Protein AF-G4T5Y9-F1 (afdb_monomer_lite)

InterPro domains:
  IPR018824 Conidiation-specific protein 6 [PF10346] (13-43)
  IPR018824 Conidiation-specific protein 6 [PF10346] (105-138)
  IPR052670 UPF0654 domain-containing protein [PTHR36576] (12-140)

Structure (mmCIF, N/CA/C/O backbone):
data_AF-G4T5Y9-F1
#
_entry.id   AF-G4T5Y9-F1
#
loop_
_atom_site.group_PDB
_atom_site.id
_atom_site.type_symbol
_atom_site.label_atom_id
_atom_site.label_alt_id
_atom_site.label_comp_id
_atom_site.label_asym_id
_atom_site.label_entity_id
_atom_site.label_seq_id
_atom_site.pdbx_PDB_ins_code
_atom_site.Cartn_x
_atom_site.Cartn_y
_atom_site.Cartn_z
_atom_site.occupancy
_atom_site.B_iso_or_equiv
_atom_site.auth_seq_id
_atom_site.auth_comp_id
_atom_site.auth_asym_id
_atom_site.auth_atom_id
_atom_site.pdbx_PDB_model_num
ATOM 1 N N . MET A 1 1 ? 25.251 22.781 -10.032 1.00 48.78 1 MET A N 1
ATOM 2 C CA . MET A 1 1 ? 24.297 23.496 -10.920 1.00 48.78 1 MET A CA 1
ATOM 3 C C . MET A 1 1 ? 23.062 22.617 -11.051 1.00 48.78 1 MET A C 1
ATOM 5 O O . MET A 1 1 ? 23.259 21.412 -11.156 1.00 48.78 1 MET A O 1
ATOM 9 N N . PRO A 1 2 ? 21.823 23.143 -10.993 1.00 57.25 2 PRO A N 1
ATOM 10 C CA . PRO A 1 2 ? 20.640 22.306 -11.183 1.00 57.25 2 PRO A CA 1
ATOM 11 C C . PRO A 1 2 ? 20.685 21.691 -12.586 1.00 57.25 2 PRO A C 1
ATOM 13 O O . PRO A 1 2 ? 20.914 22.408 -13.561 1.00 57.25 2 PRO A O 1
ATOM 16 N N . LYS A 1 3 ? 20.517 20.368 -12.668 1.00 54.56 3 LYS A N 1
ATOM 17 C CA . LYS A 1 3 ? 20.540 19.618 -13.929 1.00 54.56 3 LYS A CA 1
ATOM 18 C C . LYS A 1 3 ? 19.561 20.245 -14.918 1.00 54.56 3 LYS A C 1
ATOM 20 O O . LYS A 1 3 ? 18.4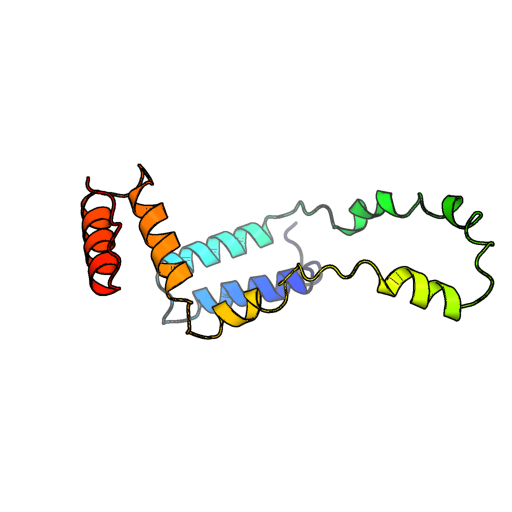03 20.492 -14.575 1.00 54.56 3 LYS A O 1
ATOM 25 N N . THR A 1 4 ? 20.023 20.520 -16.134 1.00 56.66 4 THR A N 1
ATOM 26 C CA . THR A 1 4 ? 19.126 20.968 -17.208 1.00 56.66 4 THR A CA 1
ATOM 27 C C . THR A 1 4 ? 18.215 19.805 -17.615 1.00 56.66 4 THR A C 1
ATOM 29 O O . THR A 1 4 ? 18.569 18.640 -17.422 1.00 56.66 4 THR A O 1
ATOM 32 N N . ASP A 1 5 ? 17.038 20.075 -18.190 1.00 55.62 5 ASP A N 1
ATOM 33 C CA . ASP A 1 5 ? 16.064 19.035 -18.581 1.00 55.62 5 ASP A CA 1
ATOM 34 C C . ASP A 1 5 ? 16.653 17.945 -19.510 1.00 55.62 5 ASP A C 1
ATOM 36 O O . ASP A 1 5 ? 16.068 16.871 -19.672 1.00 55.62 5 ASP A O 1
ATOM 40 N N . ALA A 1 6 ? 17.826 18.176 -20.106 1.00 59.31 6 ALA A N 1
ATOM 41 C CA . ALA A 1 6 ? 18.565 17.209 -20.910 1.00 59.31 6 ALA A CA 1
ATOM 42 C C . ALA A 1 6 ? 19.259 16.097 -20.088 1.00 59.31 6 ALA A C 1
ATOM 44 O O . ALA A 1 6 ? 19.398 14.988 -20.598 1.00 59.31 6 ALA A O 1
ATOM 45 N N . GLU A 1 7 ? 19.627 16.342 -18.826 1.00 65.88 7 GLU A N 1
ATOM 46 C CA . GLU A 1 7 ? 20.464 15.438 -18.010 1.00 65.88 7 GLU A CA 1
ATOM 47 C C . GLU A 1 7 ? 19.669 14.426 -17.167 1.00 65.88 7 GLU A C 1
ATOM 49 O O . GLU A 1 7 ? 20.236 13.491 -16.600 1.00 65.88 7 GLU A O 1
ATOM 54 N N . PHE A 1 8 ? 18.345 14.578 -17.086 1.00 70.94 8 PHE A N 1
ATOM 55 C CA . PHE A 1 8 ? 17.497 13.595 -16.416 1.00 70.94 8 PHE A CA 1
ATOM 56 C C . PHE A 1 8 ? 17.280 12.367 -17.306 1.00 70.94 8 PHE A C 1
ATOM 58 O O . PHE A 1 8 ? 16.858 12.476 -18.465 1.00 70.94 8 PHE A O 1
ATOM 65 N N . SER A 1 9 ? 17.490 11.179 -16.736 1.00 83.50 9 SER A N 1
ATOM 66 C CA . SER A 1 9 ? 17.157 9.911 -17.391 1.00 83.50 9 SER A CA 1
ATOM 67 C C . SER A 1 9 ? 15.674 9.874 -17.778 1.00 83.50 9 SER A C 1
ATOM 69 O O . SER A 1 9 ? 14.821 10.446 -17.095 1.00 83.50 9 SER A O 1
ATOM 71 N N . GLN A 1 10 ? 15.332 9.147 -18.847 1.00 79.88 10 GLN A N 1
ATOM 72 C CA . GLN A 1 10 ? 13.936 8.942 -19.250 1.00 79.88 10 GLN A CA 1
ATOM 73 C C . GLN A 1 10 ? 13.077 8.402 -18.089 1.00 79.88 10 GLN A C 1
ATOM 75 O O . GLN A 1 10 ? 11.919 8.794 -17.948 1.00 79.88 10 GLN A O 1
ATOM 80 N N . ALA A 1 11 ? 13.652 7.552 -17.232 1.00 78.31 11 ALA A N 1
ATOM 81 C CA . ALA A 1 11 ? 12.979 7.042 -16.039 1.00 78.31 11 ALA A CA 1
ATOM 82 C C . ALA A 1 11 ? 12.666 8.162 -15.032 1.00 78.31 11 ALA A C 1
ATOM 84 O O . ALA A 1 11 ? 11.524 8.290 -14.598 1.00 78.31 11 ALA A O 1
ATOM 85 N N . GLN A 1 12 ? 13.642 9.028 -14.744 1.00 82.38 12 GLN A N 1
ATOM 86 C CA . GLN A 1 12 ? 13.470 10.170 -13.841 1.00 82.38 12 GLN A CA 1
ATOM 87 C C . GLN A 1 12 ? 12.429 11.149 -14.388 1.00 82.38 12 GLN A C 1
ATOM 89 O O . GLN A 1 12 ? 11.542 11.576 -13.661 1.00 82.38 12 GLN A O 1
ATOM 94 N N . LYS A 1 13 ? 12.453 11.444 -15.692 1.00 86.25 13 LYS A N 1
ATOM 95 C CA . LYS A 1 13 ? 11.452 12.312 -16.335 1.00 86.25 13 LYS A CA 1
ATOM 96 C C . LYS A 1 13 ? 10.027 11.783 -16.164 1.00 86.25 13 LYS A C 1
ATOM 98 O O . LYS A 1 13 ? 9.122 12.552 -15.842 1.00 86.25 13 LYS A O 1
ATOM 103 N N . ARG A 1 14 ? 9.829 10.474 -16.351 1.00 87.38 14 ARG A N 1
ATOM 104 C CA . ARG A 1 14 ? 8.526 9.818 -16.152 1.00 87.38 14 ARG A CA 1
ATOM 105 C C . ARG A 1 14 ? 8.079 9.876 -14.694 1.00 87.38 14 ARG A C 1
ATOM 107 O O . ARG A 1 14 ? 6.922 10.189 -14.432 1.00 87.38 14 ARG A O 1
ATOM 114 N N . GLU A 1 15 ? 8.989 9.627 -13.760 1.00 86.88 15 GLU A N 1
ATOM 115 C CA . GLU A 1 15 ? 8.694 9.691 -12.327 1.00 86.88 15 GLU A CA 1
ATOM 116 C C . GLU A 1 15 ? 8.303 11.115 -11.891 1.00 86.88 15 GLU A C 1
ATOM 118 O O . GLU A 1 15 ? 7.271 11.325 -11.250 1.00 86.88 15 GLU A O 1
ATOM 123 N N . MET A 1 16 ? 9.060 12.116 -12.341 1.00 87.88 16 MET A N 1
ATOM 124 C CA . MET A 1 16 ? 8.788 13.533 -12.095 1.00 87.88 16 MET A CA 1
ATOM 125 C C . MET A 1 16 ? 7.436 13.970 -12.668 1.00 87.88 16 MET A C 1
ATOM 127 O O . MET A 1 16 ? 6.700 14.713 -12.017 1.00 87.88 16 MET A O 1
ATOM 131 N N . ALA A 1 17 ? 7.080 13.500 -13.868 1.00 90.69 17 ALA A N 1
ATOM 132 C CA . ALA A 1 17 ? 5.765 13.744 -14.459 1.00 90.69 17 ALA A CA 1
ATOM 133 C C . ALA A 1 17 ? 4.635 13.136 -13.606 1.00 90.69 17 ALA A C 1
ATOM 135 O O . ALA A 1 17 ? 3.609 13.784 -13.392 1.00 90.69 17 ALA A O 1
ATOM 136 N N . GLY A 1 18 ? 4.857 11.940 -13.051 1.00 94.31 18 GLY A N 1
ATOM 137 C CA . GLY A 1 18 ? 3.952 11.296 -12.099 1.00 94.31 18 GLY A CA 1
ATOM 138 C C . GLY A 1 18 ? 3.685 12.165 -10.870 1.00 94.31 18 GLY A C 1
ATOM 139 O O . GLY A 1 18 ? 2.531 12.492 -10.590 1.00 94.31 18 GLY A O 1
ATOM 140 N N . TYR A 1 19 ? 4.732 12.623 -10.181 1.00 94.25 19 TYR A N 1
ATOM 141 C CA . TYR A 1 19 ? 4.567 13.481 -9.000 1.00 94.25 19 TYR A CA 1
ATOM 142 C C . TYR A 1 19 ? 3.915 14.829 -9.332 1.00 94.25 19 TYR A C 1
ATOM 144 O O . TYR A 1 19 ? 3.031 15.276 -8.600 1.00 94.25 19 TYR A O 1
ATOM 152 N N . LYS A 1 20 ? 4.265 15.447 -10.470 1.00 93.69 20 LYS A N 1
ATOM 153 C CA . LYS A 1 20 ? 3.612 16.683 -10.938 1.00 93.69 20 LYS A CA 1
ATOM 154 C C . LYS A 1 20 ? 2.106 16.496 -11.155 1.00 93.69 20 LYS A C 1
ATOM 156 O O . LYS A 1 20 ? 1.334 17.389 -10.814 1.00 93.69 20 LYS A O 1
ATOM 161 N N . SER A 1 21 ? 1.683 15.336 -11.662 1.00 95.00 21 SER A N 1
ATOM 162 C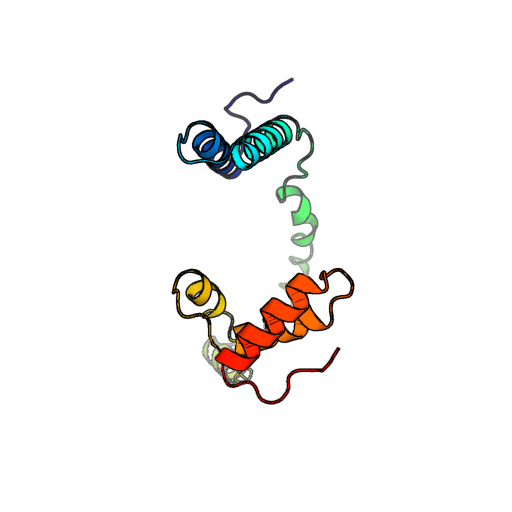 CA . SER A 1 21 ? 0.260 15.032 -11.863 1.00 95.00 21 SER A CA 1
ATOM 163 C C . SER A 1 21 ? -0.521 14.939 -10.547 1.00 95.00 21 SER A C 1
ATOM 165 O O . SER A 1 21 ? -1.658 15.395 -10.459 1.00 95.00 21 SER A O 1
ATOM 167 N N . VAL A 1 22 ? 0.101 14.405 -9.491 1.00 94.94 22 VAL A N 1
ATOM 168 C CA . VAL A 1 22 ? -0.518 14.304 -8.160 1.00 94.94 22 VAL A CA 1
ATOM 169 C C . VAL A 1 22 ? -0.757 15.693 -7.574 1.00 94.94 22 VAL A C 1
ATOM 171 O O . VAL A 1 22 ? -1.816 15.929 -6.992 1.00 94.94 22 VAL A O 1
ATOM 174 N N . ILE A 1 23 ? 0.195 16.608 -7.759 1.00 93.50 23 ILE A N 1
ATOM 175 C CA . ILE A 1 23 ? 0.123 17.988 -7.263 1.00 93.50 23 ILE A CA 1
ATOM 176 C C . ILE A 1 23 ? -0.998 18.763 -7.969 1.00 93.50 23 ILE A C 1
ATOM 178 O O . ILE A 1 23 ? -1.804 19.425 -7.307 1.00 93.50 23 ILE A O 1
ATOM 182 N N . SER A 1 24 ? -1.091 18.641 -9.298 1.00 94.69 24 SER A N 1
ATOM 183 C CA . SER A 1 24 ? -2.090 19.359 -10.100 1.00 94.69 24 SER A CA 1
ATOM 184 C C . SER A 1 24 ? -3.496 18.762 -10.015 1.00 94.69 24 SER A C 1
ATOM 186 O O . SER A 1 24 ? -4.479 19.466 -10.244 1.00 94.69 24 SER A O 1
ATOM 188 N N . ASN A 1 25 ? -3.624 17.484 -9.655 1.00 94.31 25 ASN A N 1
ATOM 189 C CA . ASN A 1 25 ? -4.921 16.837 -9.519 1.00 94.31 25 ASN A CA 1
ATOM 190 C C . ASN A 1 25 ? -5.724 17.420 -8.338 1.00 94.31 25 ASN A C 1
ATOM 192 O O . ASN A 1 25 ? -5.297 17.405 -7.179 1.00 94.31 25 ASN A O 1
ATOM 196 N N . SER A 1 26 ? -6.937 17.898 -8.627 1.00 92.56 26 SER A N 1
ATOM 197 C CA . SER A 1 26 ? -7.863 18.456 -7.634 1.00 92.56 26 SER A CA 1
ATOM 198 C C . SER A 1 26 ? -8.382 17.415 -6.638 1.00 92.56 26 SER A C 1
ATOM 200 O O . SER A 1 26 ? -8.714 17.776 -5.514 1.00 92.56 26 SER A O 1
ATOM 202 N N . LYS A 1 27 ? -8.403 16.129 -7.016 1.00 94.12 27 LYS A N 1
ATOM 203 C CA . LYS A 1 27 ? -8.848 15.018 -6.155 1.00 94.12 27 LYS A CA 1
ATOM 204 C C . LYS A 1 27 ? -7.770 14.506 -5.193 1.00 94.12 27 LYS A C 1
ATOM 206 O O . LYS A 1 27 ? -8.080 13.697 -4.323 1.00 94.12 27 LYS A O 1
ATOM 211 N N . SER A 1 28 ? -6.513 14.918 -5.357 1.00 92.12 28 SER A N 1
ATOM 212 C CA . SER A 1 28 ? -5.428 14.488 -4.468 1.00 92.12 28 SER A CA 1
ATOM 213 C C . SER A 1 28 ? -5.559 15.135 -3.094 1.00 92.12 28 SER A C 1
ATOM 215 O O . SER A 1 28 ? -5.846 16.329 -2.986 1.00 92.12 28 SER A O 1
ATOM 217 N N . THR A 1 29 ? -5.283 14.366 -2.042 1.00 95.06 29 THR A N 1
ATOM 218 C CA . THR A 1 29 ? -5.295 14.885 -0.671 1.00 95.06 29 THR A CA 1
ATOM 219 C C . THR A 1 29 ? -4.142 15.871 -0.440 1.00 95.06 29 THR A C 1
ATOM 221 O O . THR A 1 29 ? -3.097 15.756 -1.090 1.00 95.06 29 THR A O 1
ATOM 224 N N . PRO A 1 30 ? -4.278 16.822 0.503 1.00 91.62 30 PRO A N 1
ATOM 225 C CA . PRO A 1 30 ? -3.207 17.768 0.834 1.00 91.62 30 PRO A CA 1
ATOM 226 C C . PRO A 1 30 ? -1.900 17.070 1.234 1.00 91.62 30 PRO A C 1
ATOM 228 O O . PRO A 1 30 ? -0.820 17.464 0.802 1.00 91.62 30 PRO A O 1
ATOM 231 N N . GLU A 1 31 ? -2.004 15.977 1.992 1.00 91.38 31 GLU A N 1
ATOM 232 C CA . GLU A 1 31 ? -0.861 15.159 2.402 1.00 91.38 31 GLU A CA 1
ATOM 233 C C . GLU A 1 31 ? -0.161 14.497 1.204 1.00 91.38 31 GLU A C 1
ATOM 235 O O . GLU A 1 31 ? 1.068 14.501 1.113 1.00 91.38 31 GLU A O 1
ATOM 240 N N . ALA A 1 32 ? -0.925 13.975 0.236 1.00 90.94 32 ALA A N 1
ATOM 241 C CA . ALA A 1 32 ? -0.361 13.382 -0.974 1.00 90.94 32 ALA A CA 1
ATOM 242 C C . ALA A 1 32 ? 0.382 14.419 -1.829 1.00 90.94 32 ALA A C 1
ATOM 244 O O . ALA A 1 32 ? 1.443 14.111 -2.374 1.00 90.94 32 ALA A O 1
ATOM 245 N N . LYS A 1 33 ? -0.140 15.650 -1.911 1.00 94.75 33 LYS A N 1
ATOM 246 C CA . LYS A 1 33 ? 0.514 16.758 -2.626 1.00 94.75 33 LYS A CA 1
ATOM 247 C C . LYS A 1 33 ? 1.836 17.147 -1.967 1.00 94.75 33 LYS A C 1
ATOM 249 O O . LYS A 1 33 ? 2.856 17.177 -2.649 1.00 94.75 33 LYS A O 1
ATOM 254 N N . ALA A 1 34 ? 1.848 17.323 -0.645 1.00 93.38 34 ALA A N 1
ATOM 255 C CA . ALA A 1 34 ? 3.066 17.634 0.106 1.00 93.38 34 ALA A CA 1
ATOM 256 C C . ALA A 1 34 ? 4.139 16.534 -0.034 1.00 93.38 34 ALA A C 1
ATOM 258 O O . ALA A 1 34 ? 5.324 16.815 -0.233 1.00 93.38 34 ALA A O 1
ATOM 259 N N . ASN A 1 35 ? 3.728 15.263 0.006 1.00 93.12 35 ASN A N 1
ATOM 260 C CA . ASN A 1 35 ? 4.634 14.134 -0.208 1.00 93.12 35 ASN A CA 1
ATOM 261 C C . ASN A 1 35 ? 5.196 14.102 -1.639 1.00 93.12 35 ASN A C 1
ATOM 263 O O . ASN A 1 35 ? 6.395 13.867 -1.820 1.00 93.12 35 ASN A O 1
ATOM 267 N N . ALA A 1 36 ? 4.362 14.370 -2.648 1.00 92.75 36 ALA A N 1
ATOM 268 C CA . ALA A 1 36 ? 4.786 14.444 -4.043 1.00 92.75 36 ALA A CA 1
ATOM 269 C C . ALA A 1 36 ? 5.789 15.586 -4.278 1.00 92.75 36 ALA A C 1
ATOM 271 O O . ALA A 1 36 ? 6.808 15.375 -4.934 1.00 92.75 36 ALA A O 1
ATOM 272 N N . GLU A 1 37 ? 5.566 16.760 -3.684 1.00 91.62 37 GLU A N 1
ATOM 273 C CA . GLU A 1 37 ? 6.497 17.896 -3.747 1.00 91.62 37 GLU A CA 1
ATOM 274 C C . GLU A 1 37 ? 7.854 17.565 -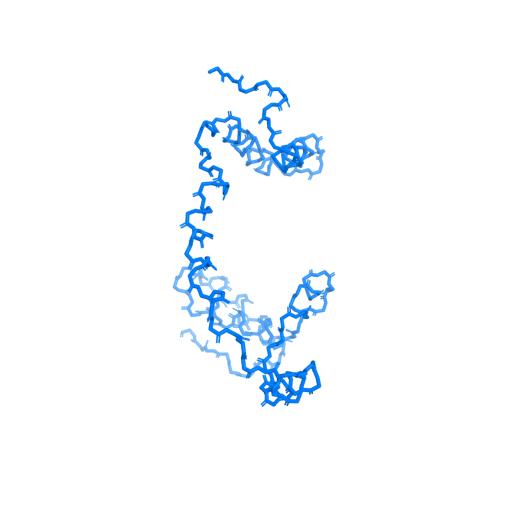3.123 1.00 91.62 37 GLU A C 1
ATOM 276 O O . GLU A 1 37 ? 8.903 17.831 -3.719 1.00 91.62 37 GLU A O 1
ATOM 281 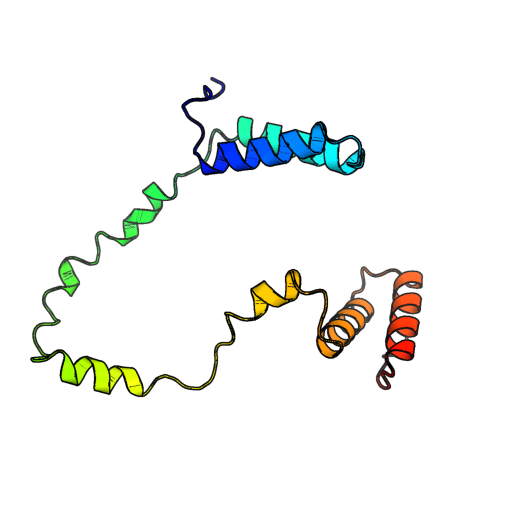N N . LYS A 1 38 ? 7.857 16.920 -1.951 1.00 92.88 38 LYS A N 1
ATOM 282 C CA . LYS A 1 38 ? 9.093 16.490 -1.287 1.00 92.88 38 LYS A CA 1
ATOM 283 C C . LYS A 1 38 ? 9.900 15.524 -2.160 1.00 92.88 38 LYS A C 1
ATOM 285 O O . LYS A 1 38 ? 11.121 15.656 -2.241 1.00 92.88 38 LYS A O 1
ATOM 290 N N . LYS A 1 39 ? 9.233 14.576 -2.829 1.00 90.62 39 LYS A N 1
ATOM 291 C CA . LYS A 1 39 ? 9.875 13.622 -3.750 1.00 90.62 39 LYS A CA 1
ATOM 292 C C . LYS A 1 39 ? 10.400 14.287 -5.015 1.00 90.62 39 LYS A C 1
ATOM 294 O O . LYS A 1 39 ? 11.522 13.997 -5.420 1.00 90.62 39 LYS A O 1
ATOM 299 N N . LEU A 1 40 ? 9.644 15.228 -5.575 1.00 88.56 40 LEU A N 1
ATOM 300 C CA . LEU A 1 40 ? 10.068 16.031 -6.719 1.00 88.56 40 LEU A CA 1
ATOM 301 C C . LEU A 1 40 ? 11.350 16.814 -6.396 1.00 88.56 40 LEU A C 1
ATOM 303 O O . LEU A 1 40 ? 12.301 16.804 -7.173 1.00 88.56 40 LEU A O 1
ATOM 307 N N . LYS A 1 41 ? 11.403 17.431 -5.210 1.00 87.31 41 LYS A N 1
ATOM 308 C CA . LYS A 1 41 ? 12.587 18.147 -4.730 1.00 87.31 41 LYS A CA 1
ATOM 309 C C . LYS A 1 41 ? 13.772 17.208 -4.528 1.00 87.31 41 LYS A C 1
ATOM 311 O O . LYS A 1 41 ? 14.867 17.545 -4.958 1.00 87.31 41 LYS A O 1
ATOM 316 N N . GLN A 1 42 ? 13.563 16.042 -3.918 1.00 85.56 42 GLN A N 1
ATOM 317 C CA . GLN A 1 42 ? 14.617 15.042 -3.723 1.00 85.56 42 GLN A CA 1
ATOM 318 C C . GLN A 1 42 ? 15.230 14.611 -5.064 1.00 85.56 42 GLN A C 1
ATOM 320 O O . GLN A 1 42 ? 16.434 14.726 -5.242 1.00 85.56 42 GLN A O 1
ATOM 325 N N . LEU A 1 43 ? 14.398 14.264 -6.047 1.00 80.94 43 LEU A N 1
ATOM 326 C CA . LEU A 1 43 ? 14.848 13.873 -7.388 1.00 80.94 43 LEU A CA 1
ATOM 327 C C . LEU A 1 43 ? 15.608 14.982 -8.132 1.00 80.94 43 LEU A C 1
ATOM 329 O O . LEU A 1 43 ? 16.502 14.691 -8.924 1.00 80.94 43 LEU A O 1
ATOM 333 N N . MET A 1 44 ? 15.270 16.251 -7.881 1.00 75.31 44 MET A N 1
ATOM 334 C CA . MET A 1 44 ? 16.023 17.402 -8.397 1.00 75.31 44 MET A CA 1
ATOM 335 C C . MET A 1 44 ? 17.330 17.656 -7.631 1.00 75.31 44 MET A C 1
ATOM 337 O O . MET A 1 44 ? 18.251 18.243 -8.193 1.00 75.31 44 MET A O 1
ATOM 341 N N . SER A 1 45 ? 17.398 17.244 -6.362 1.00 72.38 45 SER A N 1
ATOM 342 C CA . SER A 1 45 ? 18.541 17.456 -5.460 1.00 72.38 45 SER A CA 1
ATOM 343 C C . SER A 1 45 ? 19.559 16.318 -5.506 1.00 72.38 45 SER A C 1
ATOM 345 O O . SER A 1 45 ? 20.690 16.506 -5.064 1.00 72.38 45 SER A O 1
ATOM 347 N N . ASP A 1 46 ? 19.168 15.140 -6.001 1.00 58.34 46 ASP A N 1
ATOM 348 C CA . ASP A 1 46 ? 20.030 13.966 -6.099 1.00 58.34 46 ASP A CA 1
ATOM 349 C C . ASP A 1 46 ? 21.131 14.206 -7.162 1.00 58.34 46 ASP A C 1
ATOM 351 O O . ASP A 1 46 ? 21.060 13.804 -8.332 1.00 58.34 46 ASP A O 1
ATOM 355 N N . GLU A 1 47 ? 22.193 14.893 -6.734 1.00 54.88 47 GLU A N 1
ATOM 356 C CA . GLU A 1 47 ? 23.494 14.960 -7.408 1.00 54.88 47 GLU A CA 1
ATOM 357 C C . GLU A 1 47 ? 24.216 13.599 -7.365 1.00 54.88 47 GLU A C 1
ATOM 359 O O . GLU A 1 47 ? 25.075 13.337 -8.203 1.00 54.88 47 GLU A O 1
ATOM 364 N N . LYS A 1 48 ? 23.828 12.688 -6.459 1.00 50.69 48 LYS A N 1
ATOM 365 C CA . LYS A 1 48 ? 24.407 11.343 -6.341 1.00 50.69 48 LYS A CA 1
ATOM 366 C C . LYS A 1 48 ? 23.444 10.254 -6.798 1.00 50.69 48 LYS A C 1
ATOM 368 O O . LYS A 1 48 ? 22.690 9.699 -6.006 1.00 50.69 48 LYS A O 1
ATOM 373 N N . PHE A 1 49 ? 23.551 9.884 -8.065 1.00 38.44 49 PHE A N 1
ATOM 374 C CA . PHE A 1 49 ? 23.286 8.508 -8.463 1.00 38.44 49 PHE A CA 1
ATOM 375 C C . PHE A 1 49 ? 24.595 7.961 -9.017 1.00 38.44 49 PHE A C 1
ATOM 377 O O . PHE A 1 49 ? 25.037 8.396 -10.078 1.00 38.44 49 PHE A O 1
ATOM 384 N N . GLU A 1 50 ? 25.207 7.015 -8.303 1.00 44.09 50 GLU A N 1
ATOM 385 C CA . GLU A 1 50 ? 26.031 6.010 -8.971 1.00 44.09 50 GLU A CA 1
ATOM 386 C C . GLU A 1 50 ? 25.122 5.383 -10.026 1.00 44.09 50 GLU A C 1
ATOM 388 O O . GLU A 1 50 ? 24.094 4.764 -9.721 1.00 44.09 50 GLU A O 1
ATOM 393 N N . THR A 1 51 ? 25.421 5.649 -11.290 1.00 47.19 51 THR A N 1
ATOM 394 C CA . THR A 1 51 ? 24.731 4.999 -12.388 1.00 47.19 51 THR A CA 1
ATOM 395 C C . THR A 1 51 ? 24.957 3.499 -12.228 1.00 47.19 51 THR A C 1
ATOM 397 O O . THR A 1 51 ? 26.053 3.025 -11.950 1.00 47.19 51 THR A O 1
ATOM 400 N N . ILE A 1 52 ? 23.915 2.699 -12.448 1.00 45.53 52 ILE A N 1
ATOM 401 C CA . ILE A 1 52 ? 24.039 1.231 -12.505 1.00 45.53 52 ILE A CA 1
ATOM 402 C C . ILE A 1 52 ? 25.029 0.797 -13.620 1.00 45.53 52 ILE A C 1
ATOM 404 O O . ILE A 1 52 ? 25.471 -0.350 -13.636 1.00 45.53 52 ILE A O 1
ATOM 408 N N . GLY A 1 53 ? 25.448 1.725 -14.494 1.00 45.88 53 GLY A N 1
ATOM 409 C CA . GLY A 1 53 ? 26.587 1.573 -15.402 1.00 45.88 53 GLY A CA 1
ATOM 410 C C . GLY A 1 53 ? 27.926 1.277 -14.710 1.00 45.88 53 GLY A C 1
ATOM 411 O O . GLY A 1 53 ? 28.725 0.547 -15.285 1.00 45.88 53 GLY A O 1
ATOM 412 N N . ASP A 1 54 ? 28.129 1.699 -13.459 1.00 51.03 54 ASP A N 1
ATOM 413 C CA . ASP A 1 54 ? 29.365 1.421 -12.706 1.00 51.03 54 ASP A CA 1
ATOM 414 C C . ASP A 1 54 ? 29.331 0.072 -11.963 1.00 51.03 54 ASP A C 1
ATOM 416 O O . ASP A 1 54 ? 30.369 -0.472 -11.577 1.00 51.03 54 ASP A O 1
ATOM 420 N N . ARG A 1 55 ? 28.155 -0.570 -11.849 1.00 48.00 55 ARG A N 1
ATOM 421 C CA . ARG A 1 55 ? 28.035 -1.946 -11.320 1.00 48.00 55 ARG A CA 1
ATOM 422 C C . ARG A 1 55 ? 28.454 -3.016 -12.342 1.00 48.00 55 ARG A C 1
ATOM 424 O O . ARG A 1 55 ? 28.391 -4.210 -12.055 1.00 48.00 55 ARG A O 1
ATOM 431 N N . VAL A 1 56 ? 28.918 -2.623 -13.529 1.00 45.66 56 VAL A N 1
ATOM 432 C CA . VAL A 1 56 ? 29.429 -3.555 -14.549 1.00 45.66 56 VAL A CA 1
ATOM 433 C C . VAL A 1 56 ? 30.911 -3.920 -14.324 1.00 45.66 56 VAL A C 1
ATOM 435 O O . VAL A 1 56 ? 31.495 -4.613 -15.145 1.00 45.66 56 VAL A O 1
ATOM 438 N N . HIS A 1 57 ? 31.492 -3.647 -13.148 1.00 42.94 57 HIS A N 1
ATOM 439 C CA . HIS A 1 57 ? 32.733 -4.314 -12.692 1.00 42.94 57 HIS A CA 1
ATOM 440 C C . HIS A 1 57 ? 32.582 -5.839 -12.451 1.00 42.94 57 HIS A C 1
ATOM 442 O O . HIS A 1 57 ? 33.501 -6.509 -11.987 1.00 42.94 57 HIS A O 1
ATOM 448 N N . GLY A 1 58 ? 31.426 -6.420 -12.788 1.00 42.75 58 GLY A N 1
ATOM 449 C CA . GLY A 1 58 ? 31.183 -7.863 -12.797 1.00 42.75 58 GLY A CA 1
ATOM 450 C C . GLY A 1 58 ? 31.154 -8.525 -14.179 1.00 42.75 58 GLY A C 1
ATOM 451 O O . GLY A 1 58 ? 30.890 -9.723 -14.231 1.00 42.75 58 GLY A O 1
ATOM 452 N N . ARG A 1 59 ? 31.383 -7.808 -15.295 1.00 45.25 59 ARG A N 1
ATOM 453 C CA . ARG A 1 59 ? 31.452 -8.439 -16.637 1.00 45.25 59 ARG A CA 1
ATOM 454 C C . ARG A 1 59 ? 32.864 -8.705 -17.156 1.00 45.25 59 ARG A C 1
ATOM 456 O O . ARG A 1 59 ? 32.997 -9.457 -18.111 1.00 45.25 59 ARG A O 1
ATOM 463 N N . GLU A 1 60 ? 33.911 -8.200 -16.509 1.00 48.31 60 GLU A N 1
ATOM 464 C CA . GLU A 1 60 ? 35.292 -8.497 -16.929 1.00 48.31 60 GLU A CA 1
ATOM 465 C C . GLU A 1 60 ? 35.770 -9.906 -16.550 1.00 48.31 60 GLU A C 1
ATOM 467 O O . GLU A 1 60 ? 36.738 -10.404 -17.114 1.00 48.31 60 GLU A O 1
ATOM 472 N N . LYS A 1 61 ? 35.080 -10.613 -15.646 1.00 48.50 61 LYS A N 1
ATOM 473 C CA . LYS A 1 61 ? 35.510 -11.953 -15.202 1.00 48.50 61 LYS A CA 1
ATOM 474 C C . LYS A 1 61 ? 34.947 -13.123 -16.015 1.00 48.50 61 LYS A C 1
ATOM 476 O O . LYS A 1 61 ? 35.064 -14.256 -15.564 1.00 48.50 61 LYS A O 1
ATOM 481 N N . ASN A 1 62 ? 34.381 -12.880 -17.200 1.00 48.50 62 ASN A N 1
ATOM 482 C CA . ASN A 1 62 ? 33.834 -13.943 -18.055 1.00 48.50 62 ASN A CA 1
ATOM 483 C C . ASN A 1 62 ? 34.560 -14.163 -19.389 1.00 48.50 62 ASN A C 1
ATOM 485 O O . ASN A 1 62 ? 34.113 -14.994 -20.163 1.00 48.50 62 ASN A O 1
ATOM 489 N N . ALA A 1 63 ? 35.701 -13.515 -19.644 1.00 53.16 63 ALA A N 1
ATOM 490 C CA . ALA A 1 63 ? 36.550 -13.897 -20.781 1.00 53.16 63 ALA A CA 1
ATOM 491 C C . ALA A 1 63 ? 37.348 -15.193 -20.504 1.00 53.16 63 ALA A C 1
ATOM 493 O O . ALA A 1 63 ? 37.674 -15.942 -21.414 1.00 53.16 63 ALA A O 1
ATOM 494 N N . ALA A 1 64 ? 37.643 -15.500 -19.233 1.00 49.41 64 ALA A N 1
ATOM 495 C CA . ALA A 1 64 ? 38.468 -16.657 -18.862 1.00 49.41 64 ALA A CA 1
ATOM 496 C C . ALA A 1 64 ? 37.680 -17.971 -18.681 1.00 49.41 64 ALA A C 1
ATOM 498 O O . ALA A 1 64 ? 38.283 -19.039 -18.592 1.00 49.41 64 ALA A O 1
ATOM 499 N N . GLN A 1 65 ? 36.345 -17.913 -18.607 1.00 47.00 65 GLN A N 1
ATOM 500 C CA . GLN A 1 65 ? 35.493 -19.110 -18.535 1.00 47.00 65 GLN A CA 1
ATOM 501 C C . GLN A 1 65 ? 35.051 -19.614 -19.917 1.00 47.00 65 GLN A C 1
ATOM 503 O O . GLN A 1 65 ? 34.583 -20.743 -20.018 1.00 47.00 65 GLN A O 1
ATOM 508 N N . GLU A 1 66 ? 35.286 -18.843 -20.982 1.00 48.69 66 GLU A N 1
ATOM 509 C CA . GLU A 1 66 ? 34.898 -19.187 -22.358 1.00 48.69 66 GLU A CA 1
ATOM 510 C C . GLU A 1 66 ? 35.753 -20.317 -22.972 1.00 48.69 66 GLU A C 1
ATOM 512 O O . GLU A 1 66 ? 35.332 -20.971 -23.916 1.00 48.69 66 GLU A O 1
ATOM 517 N N . ALA A 1 67 ? 36.910 -20.639 -22.382 1.00 53.72 67 ALA A N 1
ATOM 518 C CA . ALA A 1 67 ? 37.815 -21.680 -22.884 1.00 53.72 67 ALA A CA 1
ATOM 519 C C . ALA A 1 67 ? 37.544 -23.104 -22.344 1.00 53.72 67 ALA A C 1
ATOM 521 O O . ALA A 1 67 ? 38.372 -23.992 -22.540 1.00 53.72 67 ALA A O 1
ATOM 522 N N . LYS A 1 68 ? 36.444 -23.351 -21.613 1.00 49.97 68 LYS A N 1
ATOM 523 C CA . LYS A 1 68 ? 36.151 -24.689 -21.038 1.00 49.97 68 LYS A CA 1
ATOM 524 C C . LYS A 1 68 ? 34.835 -25.329 -21.489 1.00 49.97 68 LYS A C 1
ATOM 526 O O . LYS A 1 68 ? 34.559 -26.452 -21.079 1.00 49.97 68 LYS A O 1
ATOM 531 N N . ASP A 1 69 ? 34.083 -24.682 -22.374 1.00 44.25 69 ASP A N 1
ATOM 532 C CA . ASP A 1 69 ? 32.802 -25.195 -22.881 1.00 44.25 69 ASP A CA 1
ATOM 533 C C . ASP A 1 69 ? 32.921 -25.956 -24.224 1.00 44.25 69 ASP A C 1
ATOM 535 O O . ASP A 1 69 ? 31.923 -26.171 -24.910 1.00 44.25 69 ASP A O 1
ATOM 539 N N . GLU A 1 70 ? 34.115 -26.432 -24.598 1.00 50.28 70 GLU A N 1
ATOM 540 C CA . GLU A 1 70 ? 34.348 -27.202 -25.839 1.00 50.28 70 GLU A CA 1
ATOM 541 C C . GLU A 1 70 ? 33.979 -28.701 -25.762 1.00 50.28 70 GLU A C 1
ATOM 543 O O . GLU A 1 70 ? 34.435 -29.491 -26.582 1.00 50.28 70 GLU A O 1
ATOM 548 N N . VAL A 1 71 ? 33.140 -29.146 -24.817 1.00 56.03 71 VAL A N 1
ATOM 549 C CA . VAL A 1 71 ? 32.775 -30.580 -24.718 1.00 56.03 71 VAL A CA 1
ATOM 550 C C . VAL A 1 71 ? 31.269 -30.813 -24.587 1.00 56.03 71 VAL A C 1
ATOM 552 O O . VAL A 1 71 ? 30.814 -31.544 -23.715 1.00 56.03 71 VAL A O 1
ATOM 555 N N . PHE A 1 72 ? 30.468 -30.217 -25.472 1.00 41.69 72 PHE A N 1
ATOM 556 C CA . PHE A 1 72 ? 29.120 -30.725 -25.764 1.00 41.69 72 PHE A CA 1
ATOM 557 C C . PHE A 1 72 ? 28.807 -30.559 -27.256 1.00 41.69 72 PHE A C 1
ATOM 559 O O . PHE A 1 72 ? 28.420 -29.480 -27.704 1.00 41.69 72 PHE A O 1
ATOM 566 N N . GLU A 1 73 ? 28.972 -31.645 -28.018 1.00 54.94 73 GLU A N 1
ATOM 567 C CA . GLU A 1 73 ? 28.980 -31.644 -29.488 1.00 54.94 73 GLU A CA 1
ATOM 568 C C . GLU A 1 73 ? 27.631 -31.385 -30.176 1.00 54.94 73 GLU A C 1
ATOM 570 O O . GLU A 1 73 ? 27.628 -31.153 -31.378 1.00 54.94 73 GLU A O 1
ATOM 575 N N . THR A 1 74 ? 26.476 -31.336 -29.500 1.00 57.31 74 THR A N 1
ATOM 576 C CA . THR A 1 74 ? 25.234 -30.910 -30.180 1.00 57.31 74 THR A CA 1
ATOM 577 C C . THR A 1 74 ? 24.197 -30.245 -29.270 1.00 57.31 74 THR A C 1
ATOM 579 O O . THR A 1 74 ? 24.048 -30.540 -28.082 1.00 57.31 74 THR A O 1
ATOM 582 N N . VAL A 1 75 ? 23.396 -29.359 -29.876 1.00 53.38 75 VAL A N 1
ATOM 583 C CA . VAL A 1 75 ? 22.254 -28.652 -29.259 1.00 53.38 75 VAL A CA 1
ATOM 584 C C . VAL A 1 75 ? 21.204 -29.622 -28.679 1.00 53.38 75 VAL A C 1
ATOM 586 O O . VAL A 1 75 ? 20.507 -29.269 -27.726 1.00 53.38 75 VAL A O 1
ATOM 589 N N . GLY A 1 76 ? 21.124 -30.859 -29.188 1.00 53.41 76 GLY A N 1
ATOM 590 C CA . GLY A 1 76 ? 20.182 -31.889 -28.733 1.00 53.41 76 GLY A CA 1
ATOM 591 C C . GLY A 1 76 ? 20.435 -32.408 -27.311 1.00 53.41 76 GLY A C 1
ATOM 592 O O . GLY A 1 76 ? 19.481 -32.688 -26.580 1.00 53.41 76 GLY A O 1
ATOM 593 N N . ASP A 1 77 ? 21.691 -32.466 -26.865 1.00 54.38 77 ASP A N 1
ATOM 594 C CA . ASP A 1 77 ? 22.035 -32.987 -25.531 1.00 54.38 77 ASP A CA 1
ATOM 595 C C . ASP A 1 77 ? 21.877 -31.938 -24.426 1.00 54.38 77 ASP A C 1
ATOM 597 O O . ASP A 1 77 ? 21.457 -32.248 -23.306 1.00 54.38 77 ASP A O 1
ATOM 601 N N . ARG A 1 78 ? 22.063 -30.658 -24.770 1.00 52.19 78 ARG A N 1
ATOM 602 C CA . ARG A 1 78 ? 21.834 -29.520 -23.865 1.00 52.19 78 ARG A CA 1
ATOM 603 C C . ARG A 1 78 ? 20.360 -29.383 -23.454 1.00 52.19 78 ARG A C 1
ATOM 605 O O . ARG A 1 78 ? 20.071 -28.977 -22.327 1.00 52.19 78 ARG A O 1
ATOM 612 N N . VAL A 1 79 ? 19.425 -29.724 -24.348 1.00 54.97 79 VAL A N 1
ATOM 613 C CA . VAL A 1 79 ? 17.975 -29.691 -24.069 1.00 54.97 79 VAL A CA 1
ATOM 614 C C . VAL A 1 79 ? 17.556 -30.864 -23.175 1.00 54.97 79 VAL A C 1
ATOM 616 O O . VAL A 1 79 ? 16.773 -30.664 -22.244 1.00 54.97 79 VAL A O 1
ATOM 619 N N . ARG A 1 80 ? 18.133 -32.060 -23.367 1.00 54.31 80 ARG A N 1
ATOM 620 C CA . ARG A 1 80 ? 17.872 -33.228 -22.502 1.00 54.31 80 ARG A CA 1
ATOM 621 C C . ARG A 1 80 ? 18.380 -33.041 -21.068 1.00 54.31 80 ARG A C 1
ATOM 623 O O . ARG A 1 80 ? 17.698 -33.464 -20.138 1.00 54.31 80 ARG A O 1
ATOM 630 N N . ALA A 1 81 ? 19.512 -32.361 -20.871 1.00 51.69 81 ALA A N 1
ATOM 631 C CA . ALA A 1 81 ? 20.044 -32.079 -19.534 1.00 51.69 81 ALA A CA 1
ATOM 632 C C . ALA A 1 81 ? 19.214 -31.034 -18.756 1.00 51.69 81 ALA A C 1
ATOM 634 O O . ALA A 1 81 ? 19.018 -31.171 -17.549 1.00 51.69 81 ALA A O 1
ATOM 635 N N . ARG A 1 82 ? 18.661 -30.015 -19.435 1.00 55.53 82 ARG A N 1
ATOM 636 C CA . ARG A 1 82 ? 17.838 -28.972 -18.786 1.00 55.53 82 ARG A CA 1
ATOM 637 C C . ARG A 1 82 ? 16.393 -29.386 -18.485 1.00 55.53 82 ARG A C 1
ATOM 639 O O . ARG A 1 82 ? 15.749 -28.747 -17.658 1.00 55.53 82 ARG A O 1
ATOM 646 N N . GLY A 1 83 ? 15.892 -30.466 -19.084 1.00 48.53 83 GLY A N 1
ATOM 647 C CA . GLY A 1 83 ? 14.522 -30.956 -18.875 1.00 48.53 83 GLY A CA 1
ATOM 648 C C . GLY A 1 83 ? 14.249 -31.644 -17.528 1.00 48.53 83 GLY A C 1
ATOM 649 O O . GLY A 1 83 ? 13.124 -32.077 -17.299 1.00 48.53 83 GLY A O 1
ATOM 650 N N . ARG A 1 84 ? 15.240 -31.775 -16.631 1.00 53.03 84 ARG A N 1
ATOM 651 C CA . ARG A 1 84 ? 15.109 -32.561 -15.384 1.00 53.03 84 ARG A CA 1
ATOM 652 C C . ARG A 1 84 ? 15.280 -31.782 -14.077 1.00 53.03 84 ARG A C 1
ATOM 654 O O . ARG A 1 84 ? 15.230 -32.379 -13.008 1.00 53.03 84 ARG A O 1
ATOM 661 N N . GLN A 1 85 ? 15.408 -30.458 -14.148 1.00 48.59 85 GLN A N 1
ATOM 662 C CA . GLN A 1 85 ? 15.401 -29.555 -12.985 1.00 48.59 85 GLN A CA 1
ATOM 663 C C . GLN A 1 85 ? 14.233 -28.565 -13.061 1.00 48.59 85 GLN A C 1
ATOM 665 O O . GLN A 1 85 ? 14.335 -27.401 -12.700 1.00 48.59 85 GLN A O 1
ATOM 670 N N . SER A 1 86 ? 13.086 -29.024 -13.549 1.00 46.00 86 SER A N 1
ATOM 671 C CA . SER A 1 86 ? 11.804 -28.387 -13.256 1.00 46.00 86 SER A CA 1
ATOM 672 C C . SER A 1 86 ? 11.091 -29.253 -12.229 1.00 46.00 86 SER A C 1
ATOM 674 O O . SER A 1 86 ? 10.202 -30.033 -12.552 1.00 46.00 86 SER A O 1
ATOM 676 N N . GLY A 1 87 ? 11.527 -29.144 -10.973 1.00 46.22 87 GLY A N 1
ATOM 677 C CA . GLY A 1 87 ? 10.621 -29.420 -9.864 1.00 46.22 87 GLY A CA 1
ATOM 678 C C . GLY A 1 87 ? 9.482 -28.388 -9.904 1.00 46.22 87 GLY A C 1
ATOM 679 O O . GLY A 1 87 ? 9.728 -27.232 -10.264 1.00 46.22 87 GLY A O 1
ATOM 680 N N . PRO A 1 88 ? 8.234 -28.759 -9.578 1.00 50.50 88 PRO A N 1
ATOM 681 C CA . PRO A 1 88 ? 7.100 -27.847 -9.636 1.00 50.50 88 PRO A CA 1
ATOM 682 C C . PRO A 1 88 ? 7.184 -26.872 -8.458 1.00 50.50 88 PRO A C 1
ATOM 684 O O . PRO A 1 88 ? 6.695 -27.153 -7.368 1.00 50.50 88 PRO A O 1
ATOM 687 N N . GLY A 1 89 ? 7.843 -25.729 -8.637 1.00 53.56 89 GLY A N 1
ATOM 688 C CA . GLY A 1 89 ? 8.031 -24.820 -7.511 1.00 53.56 89 GLY A CA 1
ATOM 689 C C . GLY A 1 89 ? 8.719 -23.513 -7.847 1.00 53.56 89 GLY A C 1
ATOM 690 O O . GLY A 1 89 ? 9.851 -23.304 -7.443 1.00 53.56 89 GLY A O 1
ATOM 691 N N . SER A 1 90 ? 8.020 -22.607 -8.529 1.00 50.88 90 SER A N 1
ATOM 692 C CA . SER A 1 90 ? 8.165 -21.166 -8.280 1.00 50.88 90 SER A CA 1
ATOM 693 C C . SER A 1 90 ? 7.049 -20.413 -8.997 1.00 50.88 90 SER A C 1
ATOM 695 O O . SER A 1 90 ? 7.146 -20.021 -10.159 1.00 50.88 90 SER A O 1
ATOM 697 N N . ALA A 1 91 ? 5.936 -20.250 -8.287 1.00 54.28 91 ALA A N 1
ATOM 698 C CA . ALA A 1 91 ? 4.808 -19.429 -8.691 1.00 54.28 91 ALA A CA 1
ATOM 699 C C . ALA A 1 91 ? 5.190 -17.938 -8.639 1.00 54.28 91 ALA A C 1
ATOM 701 O O . ALA A 1 91 ? 4.818 -17.228 -7.709 1.00 54.28 91 ALA A O 1
ATOM 702 N N . SER A 1 92 ? 5.934 -17.456 -9.636 1.00 61.59 92 SER A N 1
ATOM 703 C CA . SER A 1 92 ? 6.371 -16.053 -9.721 1.00 61.59 92 SER A CA 1
ATOM 704 C C . SER A 1 92 ? 5.845 -15.318 -10.962 1.00 61.59 92 SER A C 1
ATOM 706 O O . SER A 1 92 ? 6.457 -14.361 -11.428 1.00 61.59 92 SER A O 1
ATOM 708 N N . ALA A 1 93 ? 4.691 -15.736 -11.486 1.00 50.66 93 ALA A N 1
ATOM 709 C CA . ALA A 1 93 ? 3.959 -14.996 -12.523 1.00 50.66 93 ALA A CA 1
ATOM 710 C C . ALA A 1 93 ? 2.556 -14.545 -12.067 1.00 50.66 93 ALA A C 1
ATOM 712 O O . ALA A 1 93 ? 2.054 -13.527 -12.529 1.00 50.66 93 ALA A O 1
ATOM 713 N N . ASN A 1 94 ? 1.947 -15.223 -11.083 1.00 54.38 94 ASN A N 1
ATOM 714 C CA . ASN A 1 94 ? 0.581 -14.913 -10.629 1.00 54.38 94 ASN A CA 1
ATOM 715 C C . ASN A 1 94 ? 0.502 -13.894 -9.479 1.00 54.38 94 ASN A C 1
ATOM 717 O O . ASN A 1 94 ? -0.579 -13.394 -9.174 1.00 54.38 94 ASN A O 1
ATOM 721 N N . ALA A 1 95 ? 1.622 -13.548 -8.837 1.00 55.97 95 ALA A N 1
ATOM 722 C CA . ALA A 1 95 ? 1.614 -12.594 -7.725 1.00 55.97 95 ALA A CA 1
ATOM 723 C C . ALA A 1 95 ? 1.288 -11.160 -8.186 1.00 55.97 95 ALA A C 1
ATOM 725 O O . ALA A 1 95 ? 0.549 -10.454 -7.501 1.00 55.97 95 ALA A O 1
ATOM 726 N N . ALA A 1 96 ? 1.769 -10.759 -9.369 1.00 54.72 96 ALA A N 1
ATOM 727 C CA . ALA A 1 96 ? 1.555 -9.419 -9.916 1.00 54.72 96 ALA A CA 1
ATOM 728 C C . ALA A 1 96 ? 0.108 -9.185 -10.397 1.00 54.72 96 ALA A C 1
ATOM 730 O O . ALA A 1 96 ? -0.419 -8.089 -10.237 1.00 54.72 96 ALA A O 1
ATOM 731 N N . SER A 1 97 ? -0.570 -10.219 -10.910 1.00 52.62 97 SER A N 1
ATOM 732 C CA . SER A 1 97 ? -1.959 -10.115 -11.395 1.00 52.62 97 SER A CA 1
ATOM 733 C C . SER A 1 97 ? -2.989 -9.980 -10.256 1.00 52.62 97 SER A C 1
ATOM 735 O O . SER A 1 97 ? -4.013 -9.311 -10.413 1.00 52.62 97 SER A O 1
ATOM 737 N N . SER A 1 98 ? -2.688 -10.522 -9.066 1.00 52.34 98 SER A N 1
ATOM 738 C CA . SER A 1 98 ? -3.594 -10.474 -7.902 1.00 52.34 98 SER A CA 1
ATOM 739 C C . SER A 1 98 ? -3.736 -9.095 -7.244 1.00 52.34 98 SER A C 1
ATOM 741 O O . SER A 1 98 ? -4.671 -8.878 -6.483 1.00 52.34 98 SER A O 1
ATOM 743 N N . TYR A 1 99 ? -2.824 -8.153 -7.515 1.00 50.47 99 TYR A N 1
ATOM 744 C CA . TYR A 1 99 ? -2.963 -6.774 -7.028 1.00 50.47 99 TYR A CA 1
ATOM 745 C C . TYR A 1 99 ? -3.853 -5.915 -7.939 1.00 50.47 99 TYR A C 1
ATOM 747 O O . TYR A 1 99 ? -4.410 -4.930 -7.460 1.00 50.47 99 TYR A O 1
ATOM 755 N N . LEU A 1 100 ? -4.004 -6.288 -9.219 1.00 55.12 100 LEU A N 1
ATOM 756 C CA . LEU A 1 100 ? -4.902 -5.616 -10.169 1.00 55.12 100 LEU A CA 1
ATOM 757 C C . LEU A 1 100 ? -6.310 -6.224 -10.187 1.00 55.12 100 LEU A C 1
ATOM 759 O O . LEU A 1 100 ? -7.276 -5.519 -10.463 1.00 55.12 100 LEU A O 1
ATOM 763 N N . SER A 1 101 ? -6.434 -7.512 -9.874 1.00 46.91 101 SER A N 1
ATOM 764 C CA . SER A 1 101 ? -7.722 -8.201 -9.796 1.00 46.91 101 SER A CA 1
ATOM 765 C C . SER A 1 101 ? -8.209 -8.136 -8.351 1.00 46.91 101 SER A C 1
ATOM 767 O O . SER A 1 101 ? -7.546 -8.656 -7.461 1.00 46.91 101 SER A O 1
ATOM 769 N N . GLY A 1 102 ? -9.342 -7.479 -8.095 1.00 55.38 102 GLY A N 1
ATOM 770 C CA . GLY A 1 102 ? -9.903 -7.240 -6.754 1.00 55.38 102 GLY A CA 1
ATOM 771 C C . GLY A 1 102 ? -10.193 -8.488 -5.901 1.00 55.38 102 GLY A C 1
ATOM 772 O O . GLY A 1 102 ? -10.607 -8.351 -4.752 1.00 55.38 102 GLY A O 1
ATOM 773 N N . ASP A 1 103 ? -9.921 -9.685 -6.414 1.00 58.75 103 ASP A N 1
ATOM 774 C CA . ASP A 1 103 ? -10.063 -10.969 -5.736 1.00 58.75 103 ASP A CA 1
ATOM 775 C C . ASP A 1 103 ? -8.825 -11.306 -4.901 1.00 58.75 103 ASP A C 1
ATOM 777 O O . ASP A 1 103 ? -7.987 -12.154 -5.223 1.00 58.75 103 ASP A O 1
ATOM 781 N N . LYS A 1 104 ? -8.701 -10.631 -3.760 1.00 70.25 104 LYS A N 1
ATOM 782 C CA . LYS A 1 104 ? -7.744 -11.036 -2.728 1.00 70.25 104 LYS A CA 1
ATOM 783 C C . LYS A 1 104 ? -8.193 -12.375 -2.140 1.00 70.25 104 LYS A C 1
ATOM 785 O O . LYS A 1 104 ? -9.229 -12.444 -1.485 1.00 70.25 104 LYS A O 1
ATOM 790 N N . ASN A 1 105 ? -7.380 -13.422 -2.307 1.00 83.88 105 ASN A N 1
ATOM 791 C CA . ASN A 1 105 ? -7.646 -14.741 -1.723 1.00 83.88 105 ASN A CA 1
ATOM 792 C C . ASN A 1 105 ? -8.003 -14.622 -0.222 1.00 83.88 105 ASN A C 1
ATOM 794 O O . ASN A 1 105 ? -7.168 -14.130 0.549 1.00 83.88 105 ASN A O 1
ATOM 798 N N . PRO A 1 106 ? -9.167 -15.125 0.237 1.00 84.44 106 PRO A N 1
ATOM 799 C CA . PRO A 1 106 ? -9.642 -14.931 1.612 1.00 84.44 106 PRO A CA 1
ATOM 800 C C . PRO A 1 106 ? -8.654 -15.470 2.652 1.00 84.44 106 PRO A C 1
ATOM 802 O O . PRO A 1 106 ? -8.392 -14.823 3.663 1.00 84.44 106 PRO A O 1
ATOM 805 N N . LYS A 1 107 ? -7.979 -16.585 2.341 1.00 87.44 107 LYS A N 1
ATOM 806 C CA . LYS A 1 107 ? -6.905 -17.156 3.170 1.00 87.44 107 LYS A CA 1
ATOM 807 C C . LYS A 1 107 ? -5.752 -16.175 3.425 1.00 87.44 107 LYS A C 1
ATOM 809 O O . LYS A 1 107 ? -5.221 -16.126 4.530 1.00 87.44 107 LYS A O 1
ATOM 814 N N . ARG A 1 108 ? -5.364 -15.376 2.420 1.00 86.88 108 ARG A N 1
ATOM 815 C CA . ARG A 1 108 ? -4.301 -14.364 2.569 1.00 86.88 108 ARG A CA 1
ATOM 816 C C . ARG A 1 108 ? -4.762 -13.189 3.427 1.00 86.88 108 ARG A C 1
ATOM 818 O O . ARG A 1 108 ? -3.972 -12.679 4.215 1.00 86.88 108 ARG A O 1
ATOM 825 N N . ILE A 1 109 ? -6.026 -12.784 3.294 1.00 88.44 109 ILE A N 1
ATOM 826 C CA . ILE A 1 109 ? -6.605 -11.722 4.125 1.00 88.44 109 ILE A CA 1
ATOM 827 C C . ILE A 1 109 ? -6.616 -12.156 5.594 1.00 88.44 109 ILE A C 1
ATOM 829 O O . ILE A 1 109 ? -6.107 -11.428 6.443 1.00 88.44 109 ILE A O 1
ATOM 833 N N . ILE A 1 110 ? -7.121 -13.357 5.881 1.00 91.06 110 ILE A N 1
ATOM 834 C CA . ILE A 1 110 ? -7.168 -13.932 7.233 1.00 91.06 110 ILE A CA 1
ATOM 835 C C . ILE A 1 110 ? -5.765 -13.996 7.848 1.00 91.06 110 ILE A C 1
ATOM 837 O O . ILE A 1 110 ? -5.568 -13.550 8.977 1.00 91.06 110 ILE A O 1
ATOM 841 N N . ALA A 1 111 ? -4.770 -14.484 7.098 1.00 90.75 111 ALA A N 1
ATOM 842 C CA . ALA A 1 111 ? -3.388 -14.546 7.573 1.00 90.75 111 ALA A CA 1
ATOM 843 C C . ALA A 1 111 ? -2.827 -13.158 7.938 1.00 90.75 111 ALA A C 1
ATOM 845 O O . ALA A 1 111 ? -2.204 -13.002 8.989 1.00 90.75 111 ALA A O 1
ATOM 846 N N . GLY A 1 112 ? -3.090 -12.141 7.110 1.00 92.06 112 GLY A N 1
ATOM 847 C CA . GLY A 1 112 ? -2.676 -10.762 7.384 1.00 92.06 112 GLY A CA 1
ATOM 848 C C . GLY A 1 112 ? -3.347 -10.179 8.629 1.00 92.06 112 GLY A C 1
ATOM 849 O O . GLY A 1 112 ? -2.674 -9.603 9.479 1.00 92.06 112 GLY A O 1
ATOM 850 N N . LEU A 1 113 ? -4.656 -10.393 8.780 1.00 93.56 113 LEU A N 1
ATOM 851 C CA . LEU A 1 113 ? -5.416 -9.956 9.953 1.00 93.56 113 LEU A CA 1
ATOM 852 C C . LEU A 1 113 ? -4.892 -10.610 11.244 1.00 93.56 113 LEU A C 1
ATOM 854 O O . LEU A 1 113 ? -4.655 -9.916 12.232 1.00 93.56 113 LEU A O 1
ATOM 858 N N . LYS A 1 114 ? -4.611 -11.919 11.230 1.00 92.38 114 LYS A N 1
ATOM 859 C CA . LYS A 1 114 ? -3.995 -12.611 12.377 1.00 92.38 114 LYS A CA 1
ATOM 860 C C . LYS A 1 114 ? -2.604 -12.067 12.711 1.00 92.38 114 LYS A C 1
ATOM 862 O O . LYS A 1 114 ? -2.277 -11.912 13.886 1.00 92.38 114 LYS A O 1
ATOM 867 N N . ALA A 1 115 ? -1.792 -11.744 11.704 1.00 94.00 115 ALA A N 1
ATOM 868 C CA . ALA A 1 115 ? -0.481 -11.137 11.925 1.00 94.00 115 ALA A CA 1
ATOM 869 C C . ALA A 1 115 ? -0.597 -9.761 12.603 1.00 94.00 115 ALA A C 1
ATOM 871 O O . ALA A 1 115 ? 0.159 -9.464 13.527 1.00 94.00 115 ALA A O 1
ATOM 872 N N . SER A 1 116 ? -1.583 -8.950 12.207 1.00 93.06 116 SER A N 1
ATOM 873 C CA . SER A 1 116 ? -1.850 -7.655 12.840 1.00 93.06 116 SER A CA 1
ATOM 874 C C . SER A 1 116 ? -2.264 -7.775 14.312 1.00 93.06 116 SER A C 1
ATOM 876 O O . SER A 1 116 ? -1.863 -6.925 15.102 1.00 93.06 116 SER A O 1
ATOM 878 N N . LEU A 1 117 ? -2.975 -8.836 14.720 1.00 92.31 117 LEU A N 1
ATOM 879 C CA . LEU A 1 117 ? -3.303 -9.067 16.139 1.00 92.31 117 LEU A CA 1
ATOM 880 C C . LEU A 1 117 ? -2.067 -9.298 17.012 1.00 92.31 117 LEU A C 1
ATOM 882 O O . LEU A 1 117 ? -2.044 -8.867 18.161 1.00 92.31 117 LEU A O 1
ATOM 886 N N . ARG A 1 118 ? -1.033 -9.946 16.465 1.00 91.69 118 ARG A N 1
ATOM 887 C CA . ARG A 1 118 ? 0.226 -10.216 17.180 1.00 91.69 118 ARG A CA 1
ATOM 888 C C . ARG A 1 118 ? 1.187 -9.027 17.185 1.00 91.69 118 ARG A C 1
ATOM 890 O O . ARG A 1 118 ? 2.208 -9.083 17.862 1.00 91.69 118 ARG A O 1
ATOM 897 N N . ASN A 1 119 ? 0.905 -7.977 16.415 1.00 93.06 119 ASN A N 1
ATOM 898 C CA . ASN A 1 119 ? 1.785 -6.823 16.317 1.00 93.06 119 ASN A CA 1
ATOM 899 C C . ASN A 1 119 ? 1.587 -5.891 17.533 1.00 93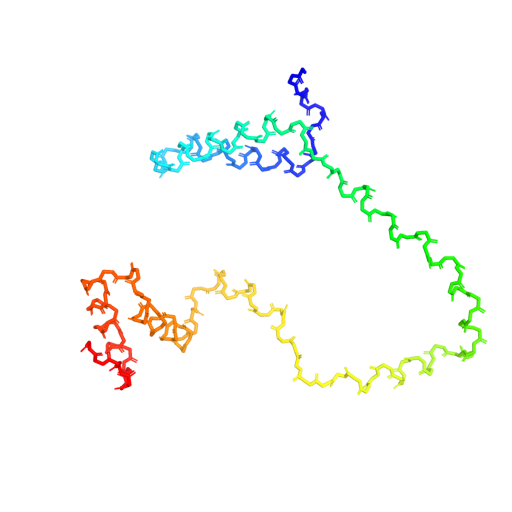.06 119 ASN A C 1
ATOM 901 O O . ASN A 1 119 ? 0.498 -5.319 17.661 1.00 93.06 119 ASN A O 1
ATOM 905 N N . PRO A 1 120 ? 2.619 -5.677 18.378 1.00 90.88 120 PRO A N 1
ATOM 906 C CA . PRO A 1 120 ? 2.519 -4.831 19.571 1.00 90.88 120 PRO A CA 1
ATOM 907 C C . PRO A 1 120 ? 2.223 -3.360 19.249 1.00 90.88 120 PRO A C 1
ATOM 909 O O . PRO A 1 120 ? 1.658 -2.660 20.078 1.00 90.88 120 PRO A O 1
ATOM 912 N N . ASN A 1 121 ? 2.533 -2.901 18.032 1.00 94.25 121 ASN A N 1
ATOM 913 C CA . ASN A 1 121 ? 2.270 -1.527 17.589 1.00 94.25 121 ASN A CA 1
ATOM 914 C C . ASN A 1 121 ? 0.819 -1.299 17.123 1.00 94.25 121 ASN A C 1
ATOM 916 O O . ASN A 1 121 ? 0.475 -0.215 16.650 1.00 94.25 121 ASN A O 1
ATOM 920 N N . THR A 1 122 ? -0.033 -2.322 17.191 1.00 92.06 122 THR A N 1
ATOM 921 C CA . THR A 1 122 ? -1.453 -2.200 16.850 1.00 92.06 122 THR A CA 1
ATOM 922 C C . THR A 1 122 ? -2.225 -1.789 18.097 1.00 92.06 122 THR A C 1
ATOM 924 O O . THR A 1 122 ? -2.131 -2.461 19.121 1.00 92.06 122 THR A O 1
ATOM 927 N N . SER A 1 123 ? -2.996 -0.704 18.012 1.00 93.12 123 SER A N 1
ATOM 928 C CA . SER A 1 123 ? -3.857 -0.265 19.115 1.00 93.12 123 SER A CA 1
ATOM 929 C C . SER A 1 123 ? -4.953 -1.287 19.410 1.00 93.12 123 SER A C 1
ATOM 931 O O . SER A 1 123 ? -5.373 -2.035 18.521 1.00 93.12 123 SER A O 1
ATOM 933 N N . ASP A 1 124 ? -5.443 -1.308 20.645 1.00 90.31 124 ASP A N 1
ATOM 934 C CA . ASP A 1 124 ? -6.412 -2.319 21.076 1.00 90.31 124 ASP A CA 1
ATOM 935 C C . ASP A 1 124 ? -7.758 -2.184 20.354 1.00 90.31 124 ASP A C 1
ATOM 937 O O . ASP A 1 124 ? -8.285 -3.180 19.865 1.00 90.31 124 ASP A O 1
ATOM 941 N N . GLU A 1 125 ? -8.215 -0.955 20.099 1.00 89.69 125 GLU A N 1
ATOM 942 C CA . GLU A 1 125 ? -9.377 -0.672 19.240 1.00 89.69 125 GLU A CA 1
ATOM 943 C C . GLU A 1 125 ? -9.235 -1.306 17.839 1.00 89.69 125 GLU A C 1
ATOM 945 O O . GLU A 1 125 ? -10.157 -1.927 17.304 1.00 89.69 125 GLU A O 1
ATOM 950 N N . LYS A 1 126 ? -8.039 -1.223 17.237 1.00 91.62 126 LYS A N 1
ATOM 951 C CA . LYS A 1 126 ? -7.774 -1.846 15.931 1.00 91.62 126 LYS A CA 1
ATOM 952 C C . LYS A 1 126 ? -7.764 -3.366 16.038 1.00 91.62 126 LYS A C 1
ATOM 954 O O . LYS A 1 126 ? -8.260 -4.034 15.131 1.00 91.62 126 LYS A O 1
ATOM 959 N N . LYS A 1 127 ? -7.213 -3.925 17.120 1.00 92.00 127 LYS A N 1
ATOM 960 C CA . LYS A 1 127 ? -7.234 -5.375 17.359 1.00 92.00 127 LYS A CA 1
ATOM 961 C C . LYS A 1 127 ? -8.670 -5.885 17.494 1.00 92.00 127 LYS A C 1
ATOM 963 O O . LYS A 1 127 ? -8.985 -6.918 16.909 1.00 92.00 127 LYS A O 1
ATOM 968 N N . GLU A 1 128 ? -9.553 -5.167 18.180 1.00 92.50 128 GLU A N 1
ATOM 969 C CA . GLU A 1 128 ? -10.976 -5.519 18.275 1.00 92.50 128 GLU A CA 1
ATOM 970 C C . GLU A 1 128 ? -11.667 -5.535 16.909 1.00 92.50 128 GLU A C 1
ATOM 972 O O . GLU A 1 128 ? -12.291 -6.536 16.542 1.00 92.50 128 GLU A O 1
ATOM 977 N N . ALA A 1 129 ? -11.474 -4.489 16.103 1.00 92.56 129 ALA A N 1
ATOM 978 C CA . ALA A 1 129 ? -12.011 -4.437 14.743 1.00 92.56 129 ALA A CA 1
ATOM 979 C C . ALA A 1 129 ? -11.496 -5.600 13.869 1.00 92.56 129 ALA A C 1
ATOM 981 O O . ALA A 1 129 ? -12.245 -6.201 13.091 1.00 92.56 129 ALA A O 1
ATOM 982 N N . ILE A 1 130 ? -10.219 -5.966 14.017 1.00 93.75 130 ILE A N 1
ATOM 983 C CA . ILE A 1 130 ? -9.617 -7.108 13.321 1.00 93.75 130 ILE A CA 1
ATOM 984 C C . ILE A 1 130 ? -10.254 -8.434 13.770 1.00 93.75 130 ILE A C 1
ATOM 986 O O . ILE A 1 130 ? -10.570 -9.267 12.916 1.00 93.75 130 ILE A O 1
ATOM 990 N N . ARG A 1 131 ? -10.490 -8.628 15.076 1.00 92.81 131 ARG A N 1
ATOM 991 C CA . ARG A 1 131 ? -11.170 -9.822 15.623 1.00 92.81 131 ARG A CA 1
ATOM 992 C C . ARG A 1 131 ? -12.585 -9.957 15.069 1.00 92.81 131 ARG A C 1
ATOM 994 O O . ARG A 1 131 ? -12.951 -11.034 14.601 1.00 92.81 131 ARG A O 1
ATOM 1001 N N . GLN A 1 132 ? -13.358 -8.870 15.060 1.00 92.50 132 GLN A N 1
ATOM 1002 C CA . GLN A 1 132 ? -14.705 -8.867 14.481 1.00 92.50 132 GLN A CA 1
ATOM 1003 C C . GLN A 1 132 ? -14.672 -9.246 12.998 1.00 92.50 132 GLN A C 1
ATOM 1005 O O . GLN A 1 132 ? -15.458 -10.079 12.551 1.00 92.50 132 GLN A O 1
ATOM 1010 N N . LYS A 1 133 ? -13.712 -8.705 12.240 1.00 91.88 133 LYS A N 1
ATOM 1011 C CA . LYS A 1 133 ? -13.562 -9.014 10.815 1.00 91.88 133 LYS A CA 1
ATOM 1012 C C . LYS A 1 133 ? -13.197 -10.476 10.556 1.00 91.88 133 LYS A C 1
ATOM 1014 O O . LYS A 1 133 ? -13.743 -11.072 9.632 1.00 91.88 133 LYS A O 1
ATOM 1019 N N . LEU A 1 134 ? -12.320 -11.060 11.374 1.00 92.25 134 LEU A N 1
ATOM 1020 C CA . LEU A 1 134 ? -11.998 -12.490 11.322 1.00 92.25 134 LEU A CA 1
ATOM 1021 C C . LEU A 1 134 ? -13.230 -13.354 11.629 1.00 92.25 134 LEU A C 1
ATOM 1023 O O . LEU A 1 134 ? -13.492 -14.317 10.908 1.00 92.25 134 LEU A O 1
ATOM 1027 N N . LYS A 1 135 ? -14.036 -12.963 12.624 1.00 91.62 135 LYS A N 1
ATOM 1028 C CA . LYS A 1 135 ? -15.284 -13.656 12.975 1.00 91.62 135 LYS A CA 1
ATOM 1029 C C . LYS A 1 135 ? -16.299 -13.620 11.829 1.00 91.62 135 LYS A C 1
ATOM 1031 O O . LYS A 1 135 ? -16.862 -14.656 11.489 1.00 91.62 135 LYS A O 1
ATOM 1036 N N . SER A 1 136 ? -16.473 -12.470 11.175 1.00 90.75 136 SER A N 1
ATOM 1037 C CA . SER A 1 136 ? -17.346 -12.338 9.997 1.00 90.75 136 SER A CA 1
ATOM 1038 C C . SER A 1 136 ? -16.873 -13.162 8.794 1.00 90.75 136 SER A C 1
ATOM 1040 O O . SER A 1 136 ? -17.679 -13.513 7.940 1.00 90.75 136 SER A O 1
ATOM 1042 N N . MET A 1 137 ? -15.579 -13.491 8.721 1.00 88.62 137 MET A N 1
ATOM 1043 C CA . MET A 1 137 ? -15.015 -14.384 7.699 1.00 88.62 137 MET A CA 1
ATOM 1044 C C . MET A 1 137 ? -15.136 -15.875 8.062 1.00 88.62 137 MET A C 1
ATOM 1046 O O . MET A 1 137 ? -14.686 -16.718 7.290 1.00 88.62 137 MET A O 1
ATOM 1050 N N . GLY A 1 138 ? -15.744 -16.208 9.207 1.00 90.25 138 GLY A N 1
ATOM 1051 C CA . GLY A 1 138 ? -15.923 -17.585 9.673 1.00 90.25 138 GLY A CA 1
ATOM 1052 C C . GLY A 1 138 ? -14.673 -18.202 10.304 1.00 90.25 138 GLY A C 1
ATOM 1053 O O . GLY A 1 138 ? -14.597 -19.426 10.428 1.00 90.25 138 GLY A O 1
ATOM 1054 N N . GLU A 1 139 ? -13.688 -17.385 10.691 1.00 90.19 139 GLU A N 1
ATOM 1055 C CA . GLU A 1 139 ? -12.461 -17.868 11.320 1.00 90.19 139 GLU A CA 1
ATOM 1056 C C . GLU A 1 139 ? -12.736 -18.338 12.756 1.00 90.19 139 GLU A C 1
ATOM 1058 O O . GLU A 1 139 ? -13.276 -17.588 13.569 1.00 90.19 139 GLU A O 1
ATOM 1063 N N . LYS A 1 140 ? -12.353 -19.581 13.067 1.00 84.06 140 LYS A N 1
ATOM 1064 C CA . LYS A 1 140 ? -12.588 -20.205 14.382 1.00 84.06 140 LYS A CA 1
ATOM 1065 C C . LYS A 1 140 ? -11.430 -19.977 15.356 1.00 84.06 140 LYS A C 1
ATOM 1067 O O . LYS A 1 140 ? -11.660 -19.815 16.548 1.00 84.06 140 LYS A O 1
ATOM 1072 N N . ASP A 1 141 ? -10.207 -19.879 14.833 1.00 85.44 141 ASP A N 1
ATOM 1073 C CA . ASP A 1 141 ? -8.983 -19.746 15.628 1.00 85.44 141 ASP A CA 1
ATOM 1074 C C . ASP A 1 141 ? -8.558 -18.276 15.725 1.00 85.44 141 ASP A C 1
ATOM 1076 O O . ASP A 1 141 ? -7.580 -17.838 15.097 1.00 85.44 141 ASP A O 1
ATOM 1080 N N . ILE A 1 142 ? -9.336 -17.491 16.472 1.00 83.75 142 ILE A N 1
ATOM 1081 C CA . ILE A 1 142 ? -9.037 -16.086 16.760 1.00 83.75 142 ILE A CA 1
ATOM 1082 C C . ILE A 1 142 ? -8.319 -16.036 18.116 1.00 83.75 142 ILE A C 1
ATOM 1084 O O . ILE A 1 142 ? -8.929 -16.397 19.117 1.00 83.75 142 ILE A O 1
ATOM 1088 N N . PRO A 1 143 ? -7.043 -15.610 18.180 1.00 77.56 143 PRO A N 1
ATOM 1089 C CA . PRO A 1 143 ? -6.317 -15.553 19.446 1.00 77.56 143 PRO A CA 1
ATOM 1090 C C . PRO A 1 143 ? -6.995 -14.540 20.367 1.00 77.56 143 PRO A C 1
ATOM 1092 O O . PRO A 1 143 ? -7.129 -13.388 19.9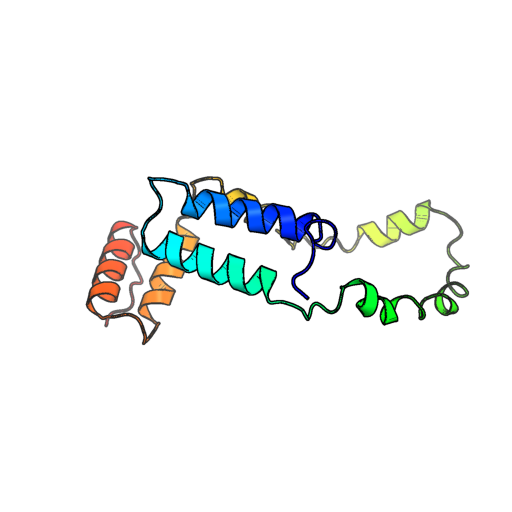59 1.00 77.56 143 PRO A O 1
ATOM 1095 N N . GLU A 1 144 ? -7.439 -14.942 21.563 1.00 67.25 144 GLU A N 1
ATOM 1096 C CA . GLU A 1 144 ? -7.964 -14.025 22.588 1.00 67.25 144 GLU A CA 1
ATOM 1097 C C . GLU A 1 144 ? -6.886 -13.042 23.078 1.00 67.25 144 GLU A C 1
ATOM 1099 O O . GLU A 1 144 ? -5.701 -13.222 22.795 1.00 67.25 144 GLU A O 1
ATOM 1104 N N . ALA A 1 145 ? -7.328 -11.900 23.614 1.00 61.41 145 ALA A N 1
ATOM 1105 C CA . ALA A 1 145 ? -6.450 -10.827 24.086 1.00 61.41 145 ALA A CA 1
ATOM 1106 C C . ALA A 1 145 ? -5.773 -11.221 25.397 1.00 61.41 145 ALA A C 1
ATOM 1108 O O . ALA A 1 145 ? -6.472 -11.830 26.234 1.00 61.41 145 ALA A O 1
#

Foldseek 3Di:
DFDDPVPDDPVLVVLLVVLVCLLPDPPHDPVSNVVSVVVNVVSRVCPDDPPVVVVCVVVVPPVVVVVPPPPDPDPVVVVVVVVPPPDPDDPPPVPVVPVVPVDDPVVVVLVVLQVLLPDPPRDPVRVVVSQVVCVVSVNPPRDDD

Organism: Serendipita indica (strain DSM 11827) (NCBI:txid1109443)

Sequence (145 aa):
MPKTDAEFSQAQKREMAGYKSVISNSKSTPEAKANAEKKLKQLMSDEKFETIGDRVHGREKNAAQEAKDEVFETVGDRVRARGRQSGPGSASANAASSYLSGDKNPKRIIAGLKASLRNPNTSDEKKEAIRQKLKSMGEKDIPEA

Radius of gyration: 25.97 Å; chains: 1; bounding box: 56×57×54 Å

Secondary structure (DSSP, 8-state):
-PPPTTTS-HHHHHHHHHHHHHHH-TTS-HHHHHHHHHHHHHHHH------GGGGGGGSGGGSSSGGG------HHHHHHHHTT---S----SSTTGGGTSS---HHHHHHHHHHHHH-TTS-HHHHHHHHHHHHHTT-S-----

pLDDT: mean 71.97, std 19.51, range [38.44, 95.06]